Protein AF-A0A3D2XD43-F1 (afdb_monomer)

Radius of gyration: 30.06 Å; Cα contacts (8 Å, |Δi|>4): 302; chains: 1; bounding box: 40×29×112 Å

Secondary structure (DSSP, 8-state):
------HHHHHHHHHHHHHHHHHHHHHHHHHHHHHHTTS-------EEEEEETTTTEEEEEE--SSSSPPPHHHHHHHHHHHHHHTT-SS-EEEEEE-S-EEEEEEEEEETTEEEEEEEEESS-HHHHHHHHHHHHHHTT----TT-EEEEEEE----------

Mean predicted aligned error: 12.04 Å

Sequence (164 aa):
MIHSYSPVLIANHQIQKLKMNRHLFVCFKLTILLVVLVQHRDVQAQSAVYICKETGRWGVAWDDGNAPRMSMEQTKKEALKRCTDWGGKDCQLFFSTTNKGWYSFFQGGEKGKYVFAIGKSLVSEKESMKNAMDDYLQKGGIIQPGCETSSWHTPKDAITKKKN

Foldseek 3Di:
DDPDDDVVVVVVVVVVVVVVVVVVVVVVVVVVVVVVVPPDPFLFWKKWKWAALQARFIFIFTCQVPDPRDDNVRRHVRRQVRSVVRPRDDIDTDDMDRHFFKKKWKWDDDRNGIFIFIATDRPDNVNRVVRRVVRRVVSVHDDDPPIDMDMDGRHDGPPPPPPD

pLDDT: mean 79.98, std 19.91, range [40.41, 98.56]

Nearest PDB structures (foldseek):
  3era-assembly1_B  TM=5.230E-01  e=5.004E-01  Laticauda semifasciata
  1qkd-assembly1_A  TM=4.984E-01  e=4.454E-01  Laticauda semifasciata
  6pnw-assembly1_B  TM=4.968E-01  e=1.067E+00  Laticauda semifasciata
  6s4l-assembly1_B  TM=2.443E-01  e=6.493E+00  Homo sapiens

Solvent-accessible surface area (backbone atoms only — not comparable to full-atom values): 9107 Å² total; per-residue (Å²): 138,82,86,79,77,61,72,68,62,59,52,55,58,53,55,53,60,60,57,59,52,55,59,55,52,54,55,55,54,52,51,53,55,56,57,66,74,69,73,76,83,61,65,54,11,30,36,18,32,16,36,7,61,63,70,64,22,51,13,72,24,63,38,67,77,83,62,87,78,63,50,69,68,53,26,42,51,48,2,41,48,43,6,41,77,66,66,17,86,67,60,40,85,74,45,71,45,56,64,56,30,20,37,12,42,30,36,31,69,55,97,61,50,54,40,75,22,71,8,63,25,83,84,38,62,71,54,1,41,51,42,4,51,52,48,24,44,75,73,70,41,66,97,56,95,83,51,47,75,51,72,51,62,19,78,37,70,62,68,78,76,74,82,125

Structure (mmCIF, N/CA/C/O backbone):
data_AF-A0A3D2XD43-F1
#
_entry.id   AF-A0A3D2XD43-F1
#
loop_
_atom_site.group_PDB
_atom_site.id
_atom_site.type_symbol
_atom_site.label_atom_id
_atom_site.label_alt_id
_atom_site.label_comp_id
_atom_site.label_asym_id
_atom_site.label_entity_id
_atom_site.label_seq_id
_atom_site.pdbx_PDB_ins_code
_atom_site.Cartn_x
_atom_site.Cartn_y
_atom_site.Cartn_z
_atom_site.occupancy
_atom_site.B_iso_or_equiv
_atom_site.auth_seq_id
_atom_site.auth_comp_id
_atom_site.auth_asym_id
_atom_site.auth_atom_id
_atom_site.pdbx_PDB_model_num
ATOM 1 N N . MET A 1 1 ? 22.476 -13.362 -91.150 1.00 45.78 1 MET A N 1
ATOM 2 C CA . MET A 1 1 ? 21.075 -13.087 -90.762 1.00 45.78 1 MET A CA 1
ATOM 3 C C . MET A 1 1 ? 21.078 -12.465 -89.378 1.00 45.78 1 MET A C 1
ATOM 5 O O . MET A 1 1 ? 21.350 -13.159 -88.408 1.00 45.78 1 MET A O 1
ATOM 9 N N . ILE A 1 2 ? 20.883 -11.150 -89.299 1.00 46.12 2 ILE A N 1
ATOM 10 C CA . ILE A 1 2 ? 20.882 -10.401 -88.039 1.00 46.12 2 ILE A CA 1
ATOM 11 C C . ILE A 1 2 ? 19.423 -10.332 -87.583 1.00 46.12 2 ILE A C 1
ATOM 13 O O . ILE A 1 2 ? 18.598 -9.743 -88.273 1.00 46.12 2 ILE A O 1
ATOM 17 N N . HIS A 1 3 ? 19.092 -10.990 -86.470 1.00 46.19 3 HIS A N 1
ATOM 18 C CA . HIS A 1 3 ? 17.754 -10.917 -85.883 1.00 46.19 3 HIS A CA 1
ATOM 19 C C . HIS A 1 3 ? 17.591 -9.562 -85.189 1.00 46.19 3 HIS A C 1
ATOM 21 O O . HIS A 1 3 ? 18.110 -9.333 -84.097 1.00 46.19 3 HIS A O 1
ATOM 27 N N . SER A 1 4 ? 16.892 -8.651 -85.858 1.00 48.38 4 SER A N 1
ATOM 28 C CA . SER A 1 4 ? 16.520 -7.337 -85.344 1.00 48.38 4 SER A CA 1
ATOM 29 C C . SER A 1 4 ? 15.392 -7.495 -84.322 1.00 48.38 4 SER A C 1
ATOM 31 O O . SER A 1 4 ? 14.228 -7.649 -84.686 1.00 48.38 4 SER A O 1
ATOM 33 N N . TYR A 1 5 ? 15.720 -7.485 -83.030 1.00 54.69 5 TYR A N 1
ATOM 34 C CA . TYR A 1 5 ? 14.701 -7.435 -81.983 1.00 54.69 5 TYR A CA 1
ATOM 35 C C . TYR A 1 5 ? 14.052 -6.050 -81.952 1.00 54.69 5 TYR A C 1
ATOM 37 O O . TYR A 1 5 ? 14.732 -5.028 -81.872 1.00 54.69 5 TYR A O 1
ATOM 45 N N . SER A 1 6 ? 12.720 -6.027 -82.027 1.00 51.59 6 SER A N 1
ATOM 46 C CA . SER A 1 6 ? 11.934 -4.797 -82.055 1.00 51.59 6 SER A CA 1
ATOM 47 C C . SER A 1 6 ? 12.076 -4.035 -80.723 1.00 51.59 6 SER A C 1
ATOM 49 O O . SER A 1 6 ? 11.833 -4.621 -79.661 1.00 51.59 6 SER A O 1
ATOM 51 N N . PRO A 1 7 ? 12.430 -2.735 -80.738 1.00 58.34 7 PRO A N 1
ATOM 52 C CA . PRO A 1 7 ? 12.691 -1.936 -79.532 1.00 58.34 7 PRO A CA 1
ATOM 53 C C . PRO A 1 7 ? 11.484 -1.834 -78.582 1.00 58.34 7 PRO A C 1
ATOM 55 O O . PRO A 1 7 ? 11.641 -1.561 -77.392 1.00 58.34 7 PRO A O 1
ATOM 58 N N . VAL A 1 8 ? 10.280 -2.138 -79.075 1.00 58.97 8 VAL A N 1
ATOM 59 C CA . VAL A 1 8 ? 9.030 -2.162 -78.301 1.00 58.97 8 VAL A CA 1
ATOM 60 C C . VAL A 1 8 ? 9.007 -3.301 -77.265 1.00 58.97 8 VAL A C 1
ATOM 62 O O . VAL A 1 8 ? 8.488 -3.130 -76.161 1.00 58.97 8 VAL A O 1
ATOM 65 N N . LEU A 1 9 ? 9.621 -4.450 -77.569 1.00 55.88 9 LEU A N 1
ATOM 66 C CA . LEU A 1 9 ? 9.673 -5.604 -76.658 1.00 55.88 9 LEU A CA 1
ATOM 67 C C . LEU A 1 9 ? 10.637 -5.378 -75.482 1.00 55.88 9 LEU A C 1
ATOM 69 O O . LEU A 1 9 ? 10.364 -5.813 -74.363 1.00 55.88 9 LEU A O 1
ATOM 73 N N . ILE A 1 10 ? 11.722 -4.632 -75.705 1.00 56.78 10 ILE A N 1
ATOM 74 C CA . ILE A 1 10 ? 12.711 -4.302 -74.667 1.00 56.78 10 ILE A CA 1
ATOM 75 C C . ILE A 1 10 ? 12.128 -3.285 -73.671 1.00 56.78 10 ILE A C 1
ATOM 77 O O . ILE A 1 10 ? 12.319 -3.423 -72.460 1.00 56.78 10 ILE A O 1
ATOM 81 N N . ALA A 1 11 ? 11.348 -2.310 -74.154 1.00 56.75 11 ALA A N 1
ATOM 82 C CA . ALA A 1 11 ? 10.691 -1.315 -73.305 1.00 56.75 11 ALA A CA 1
ATOM 83 C C . ALA A 1 11 ? 9.636 -1.940 -72.371 1.00 56.75 11 ALA A C 1
ATOM 85 O O . ALA A 1 11 ? 9.619 -1.653 -71.171 1.00 56.75 11 ALA A O 1
ATOM 86 N N . ASN A 1 12 ? 8.809 -2.863 -72.877 1.00 56.97 12 ASN A N 1
ATOM 87 C CA . ASN A 1 12 ? 7.791 -3.537 -72.061 1.00 56.97 12 ASN A CA 1
ATOM 88 C C . ASN A 1 12 ? 8.396 -4.427 -70.960 1.00 56.97 12 ASN A C 1
ATOM 90 O O . ASN A 1 12 ? 7.868 -4.474 -69.846 1.00 56.97 12 ASN A O 1
ATOM 94 N N . HIS A 1 13 ? 9.539 -5.068 -71.221 1.00 55.03 13 HIS A N 1
ATOM 95 C CA . HIS A 1 13 ? 10.223 -5.900 -70.227 1.00 55.03 13 HIS A CA 1
ATOM 96 C C . HIS A 1 13 ? 10.860 -5.074 -69.086 1.00 55.03 13 HIS A C 1
ATOM 98 O O . HIS A 1 13 ? 10.934 -5.536 -67.943 1.00 55.03 13 HIS A O 1
ATOM 104 N N . GLN A 1 14 ? 11.300 -3.839 -69.351 1.00 55.56 14 GLN A N 1
ATOM 105 C CA . GLN A 1 14 ? 11.834 -2.938 -68.315 1.00 55.56 14 GLN A CA 1
ATOM 106 C C . GLN A 1 14 ? 10.721 -2.340 -67.436 1.00 55.56 14 GLN A C 1
ATOM 108 O O . GLN A 1 14 ? 10.876 -2.235 -66.217 1.00 55.56 14 GLN A O 1
ATOM 113 N N . ILE A 1 15 ? 9.559 -2.028 -68.019 1.00 56.84 15 ILE A N 1
ATOM 114 C CA . ILE A 1 15 ? 8.405 -1.484 -67.282 1.00 56.84 15 ILE A CA 1
ATOM 115 C C . ILE A 1 15 ? 7.811 -2.524 -66.311 1.00 56.84 15 ILE A C 1
ATOM 117 O O . ILE A 1 15 ? 7.426 -2.172 -65.191 1.00 56.84 15 ILE A O 1
ATOM 121 N N . GLN A 1 16 ? 7.790 -3.812 -66.676 1.00 54.09 16 GLN A N 1
ATOM 122 C CA . GLN A 1 16 ? 7.330 -4.872 -65.766 1.00 54.09 16 GLN A CA 1
ATOM 123 C C . GLN A 1 16 ? 8.255 -5.071 -64.552 1.00 54.09 16 GLN A C 1
ATOM 125 O O . GLN A 1 16 ? 7.756 -5.219 -63.433 1.00 54.09 16 GLN A O 1
ATOM 130 N N . LYS A 1 17 ? 9.584 -4.970 -64.721 1.00 52.94 17 LYS A N 1
ATOM 131 C CA . LYS A 1 17 ? 10.543 -5.028 -63.597 1.00 52.94 17 LYS A CA 1
ATOM 132 C C . LYS A 1 17 ? 10.348 -3.888 -62.588 1.00 52.94 17 LYS A C 1
ATOM 134 O O . LYS A 1 17 ? 10.460 -4.110 -61.384 1.00 52.94 17 LYS A O 1
ATOM 139 N N . LEU A 1 18 ? 9.997 -2.685 -63.049 1.00 51.44 18 LEU A N 1
ATOM 140 C CA . LEU A 1 18 ? 9.755 -1.525 -62.178 1.00 51.44 18 LEU A CA 1
ATOM 141 C C . LEU A 1 18 ? 8.448 -1.631 -61.371 1.00 51.44 18 LEU A C 1
ATOM 143 O O . LEU A 1 18 ? 8.399 -1.183 -60.223 1.00 51.44 18 LEU A O 1
ATOM 147 N N . LYS A 1 19 ? 7.396 -2.255 -61.923 1.00 50.84 19 LYS A N 1
ATOM 148 C CA . LYS A 1 19 ? 6.116 -2.461 -61.215 1.00 50.84 19 LYS A CA 1
ATOM 149 C C . LYS A 1 19 ? 6.218 -3.499 -60.092 1.00 50.84 19 LYS A C 1
ATOM 151 O O . LYS A 1 19 ? 5.629 -3.297 -59.031 1.00 50.84 19 LYS A O 1
ATOM 156 N N . MET A 1 20 ? 7.007 -4.558 -60.286 1.00 50.94 20 MET A N 1
ATOM 157 C CA . MET A 1 20 ? 7.197 -5.618 -59.284 1.00 50.94 20 MET A CA 1
ATOM 158 C C . MET A 1 20 ? 7.911 -5.124 -58.010 1.00 50.94 20 MET A C 1
ATOM 160 O O . MET A 1 20 ? 7.634 -5.613 -56.917 1.00 50.94 20 MET A O 1
ATOM 164 N N . ASN A 1 21 ? 8.748 -4.086 -58.118 1.00 52.50 21 ASN A N 1
ATOM 165 C CA . ASN A 1 21 ? 9.451 -3.501 -56.971 1.00 52.50 21 ASN A CA 1
ATOM 166 C C . ASN A 1 21 ? 8.554 -2.671 -56.039 1.00 52.50 21 ASN A C 1
ATOM 168 O O . ASN A 1 21 ? 8.837 -2.580 -54.847 1.00 52.50 21 ASN A O 1
ATOM 172 N N . ARG A 1 22 ? 7.455 -2.081 -56.531 1.00 55.69 22 ARG A N 1
ATOM 173 C CA . ARG A 1 22 ? 6.578 -1.246 -55.688 1.00 55.69 22 ARG A CA 1
ATOM 174 C C . ARG A 1 22 ? 5.759 -2.067 -54.692 1.00 55.69 22 ARG A C 1
ATOM 176 O O . ARG A 1 22 ? 5.651 -1.664 -53.539 1.00 55.69 22 ARG A O 1
ATOM 183 N N . HIS A 1 23 ? 5.234 -3.223 -55.098 1.00 55.62 23 HIS A N 1
ATOM 184 C CA . HIS A 1 23 ? 4.474 -4.091 -54.190 1.00 55.62 23 HIS A CA 1
ATOM 185 C C . HIS A 1 23 ? 5.368 -4.738 -53.126 1.00 55.62 23 HIS A C 1
ATOM 187 O O . HIS A 1 23 ? 4.982 -4.779 -51.959 1.00 55.62 23 HIS A O 1
ATOM 193 N N . LEU A 1 24 ? 6.595 -5.132 -53.493 1.00 55.34 24 LEU A N 1
ATOM 194 C CA . LEU A 1 24 ? 7.572 -5.669 -52.544 1.00 55.34 24 LEU A CA 1
ATOM 195 C C . LEU A 1 24 ? 7.956 -4.628 -51.476 1.00 55.34 24 LEU A C 1
ATOM 197 O O . LEU A 1 24 ? 7.990 -4.944 -50.291 1.00 55.34 24 LEU A O 1
ATOM 201 N N . PHE A 1 25 ? 8.153 -3.364 -51.876 1.00 55.38 25 PHE A N 1
ATOM 202 C CA . PHE A 1 25 ? 8.450 -2.263 -50.952 1.00 55.38 25 PHE A CA 1
ATOM 203 C C . PHE A 1 25 ? 7.289 -1.925 -50.004 1.00 55.38 25 PHE A C 1
ATOM 205 O O . PHE A 1 25 ? 7.530 -1.589 -48.845 1.00 55.38 25 PHE A O 1
ATOM 212 N N . VAL A 1 26 ? 6.035 -2.002 -50.464 1.00 59.41 26 VAL A N 1
ATOM 213 C CA . VAL A 1 26 ? 4.858 -1.730 -49.617 1.00 59.41 26 VAL A CA 1
ATOM 214 C C . VAL A 1 26 ? 4.662 -2.839 -48.579 1.00 59.41 26 VAL A C 1
ATOM 216 O O . VAL A 1 26 ? 4.456 -2.532 -47.406 1.00 59.41 26 VAL A O 1
ATOM 219 N N . CYS A 1 27 ? 4.814 -4.110 -48.967 1.00 58.31 27 CYS A N 1
ATOM 220 C CA . CYS A 1 27 ? 4.747 -5.232 -48.027 1.00 58.31 27 CYS A CA 1
ATOM 221 C C . CYS A 1 27 ? 5.869 -5.179 -46.978 1.00 58.31 27 CYS A C 1
ATOM 223 O O . CYS A 1 27 ? 5.597 -5.408 -45.803 1.00 58.31 27 CYS A O 1
ATOM 225 N N . PHE A 1 28 ? 7.094 -4.803 -47.372 1.00 55.81 28 PHE A N 1
ATOM 226 C CA . PHE A 1 28 ? 8.235 -4.683 -46.453 1.00 55.81 28 PHE A CA 1
ATOM 227 C C . PHE A 1 28 ? 8.069 -3.537 -45.438 1.00 55.81 28 PHE A C 1
ATOM 229 O O . PHE A 1 28 ? 8.470 -3.656 -44.283 1.00 55.81 28 PHE A O 1
ATOM 236 N N . LYS A 1 29 ? 7.434 -2.423 -45.834 1.00 56.66 29 LYS A N 1
ATOM 237 C CA . LYS A 1 29 ? 7.109 -1.326 -44.905 1.00 56.66 29 LYS A CA 1
ATOM 238 C C . LYS A 1 29 ? 6.011 -1.707 -43.909 1.00 56.66 29 LYS A C 1
ATOM 240 O O . LYS A 1 29 ? 6.088 -1.298 -42.753 1.00 56.66 29 LYS A O 1
ATOM 245 N N . LEU A 1 30 ? 5.020 -2.498 -44.330 1.00 55.72 30 LEU A N 1
ATOM 246 C CA . LEU A 1 30 ? 3.946 -2.953 -43.443 1.00 55.72 30 LEU A CA 1
ATOM 247 C C . LEU A 1 30 ? 4.443 -3.957 -42.393 1.00 55.72 30 LEU A C 1
ATOM 249 O O . LEU A 1 30 ? 4.031 -3.878 -41.238 1.00 55.72 30 LEU A O 1
ATOM 253 N N . THR A 1 31 ? 5.355 -4.863 -42.758 1.00 55.81 31 THR A N 1
ATOM 254 C CA . THR A 1 31 ? 5.949 -5.810 -41.800 1.00 55.81 31 THR A CA 1
ATOM 255 C C . THR A 1 31 ? 6.867 -5.122 -40.794 1.00 55.81 31 THR A C 1
ATOM 257 O O . THR A 1 31 ? 6.803 -5.454 -39.615 1.00 55.81 31 THR A O 1
ATOM 260 N N . ILE A 1 32 ? 7.650 -4.112 -41.195 1.00 57.78 32 ILE A N 1
ATOM 261 C CA . ILE A 1 32 ? 8.462 -3.326 -40.246 1.00 57.78 32 ILE A CA 1
ATOM 262 C C . ILE A 1 32 ? 7.569 -2.571 -39.243 1.00 57.78 32 ILE A C 1
ATOM 264 O O . ILE A 1 32 ? 7.873 -2.557 -38.053 1.00 57.78 32 ILE A O 1
ATOM 268 N N . LEU A 1 33 ? 6.433 -2.011 -39.680 1.00 52.88 33 LEU A N 1
ATOM 269 C CA . LEU A 1 33 ? 5.489 -1.327 -38.784 1.00 52.88 33 LEU A CA 1
ATOM 270 C C . LEU A 1 33 ? 4.836 -2.291 -37.770 1.00 52.88 33 LEU A C 1
ATOM 272 O O . LEU A 1 33 ? 4.656 -1.938 -36.606 1.00 52.88 33 LEU A O 1
ATOM 276 N N .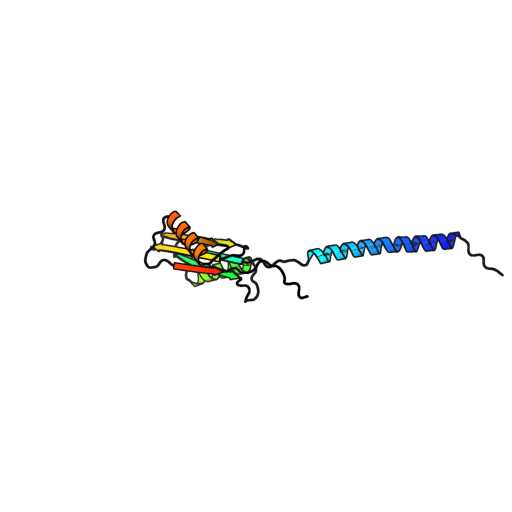 LEU A 1 34 ? 4.535 -3.524 -38.191 1.00 52.28 34 LEU A N 1
ATOM 277 C CA . LEU A 1 34 ? 3.985 -4.574 -37.325 1.00 52.28 34 LEU A CA 1
ATOM 278 C C . LEU A 1 34 ? 5.008 -5.115 -36.314 1.00 52.28 34 LEU A C 1
ATOM 280 O O . LEU A 1 34 ? 4.629 -5.409 -35.186 1.00 52.28 34 LEU A O 1
ATOM 284 N N . VAL A 1 35 ? 6.296 -5.192 -36.666 1.00 54.91 35 VAL A N 1
ATOM 285 C CA . VAL A 1 35 ? 7.358 -5.618 -35.732 1.00 54.91 35 VAL A CA 1
ATOM 286 C C . VAL A 1 35 ? 7.664 -4.533 -34.687 1.00 54.91 35 VAL A C 1
ATOM 288 O O . VAL A 1 35 ? 7.919 -4.858 -33.529 1.00 54.91 35 VAL A O 1
ATOM 291 N N . VAL A 1 36 ? 7.555 -3.246 -35.041 1.00 53.03 36 VAL A N 1
ATOM 292 C CA . VAL A 1 36 ? 7.766 -2.125 -34.099 1.00 53.03 36 VAL A CA 1
ATOM 293 C C . VAL A 1 36 ? 6.645 -2.014 -33.051 1.00 53.03 36 VAL A C 1
ATOM 295 O O . VAL A 1 36 ? 6.906 -1.608 -31.921 1.00 53.03 36 VAL A O 1
ATOM 298 N N . LEU A 1 37 ? 5.418 -2.448 -33.358 1.00 52.47 37 LEU A N 1
ATOM 299 C CA . LEU A 1 37 ? 4.302 -2.452 -32.397 1.00 52.47 37 LEU A CA 1
ATOM 300 C C . LEU A 1 37 ? 4.383 -3.570 -31.339 1.00 52.47 37 LEU A C 1
ATOM 302 O O . LEU A 1 37 ? 3.630 -3.545 -30.366 1.00 52.47 37 LEU A O 1
ATOM 306 N N . VAL A 1 38 ? 5.285 -4.546 -31.494 1.00 54.59 38 VAL A N 1
ATOM 307 C CA . VAL A 1 38 ? 5.337 -5.742 -30.631 1.00 54.59 38 VAL A CA 1
ATOM 308 C C . VAL A 1 38 ? 6.272 -5.591 -29.416 1.00 54.59 38 VAL A C 1
ATOM 310 O O . VAL A 1 38 ? 6.195 -6.413 -28.506 1.00 54.59 38 VAL A O 1
ATOM 313 N N . GLN A 1 39 ? 7.131 -4.565 -29.315 1.00 49.19 39 GLN A N 1
ATOM 314 C CA . GLN A 1 39 ? 8.342 -4.699 -28.477 1.00 49.19 39 GLN A CA 1
ATOM 315 C C . GLN A 1 39 ? 8.621 -3.720 -27.326 1.00 49.19 39 GLN A C 1
ATOM 317 O O . GLN A 1 39 ? 9.723 -3.770 -26.793 1.00 49.19 39 GLN A O 1
ATOM 322 N N . HIS A 1 40 ? 7.651 -2.968 -26.799 1.00 48.19 40 HIS A N 1
ATOM 323 C CA . HIS A 1 40 ? 7.833 -2.329 -25.481 1.00 48.19 40 HIS A CA 1
ATOM 324 C C . HIS A 1 40 ? 6.600 -2.481 -24.587 1.00 48.19 40 HIS A C 1
ATOM 326 O O . HIS A 1 40 ? 5.924 -1.518 -24.237 1.00 48.19 40 HIS A O 1
ATOM 332 N N . ARG A 1 41 ? 6.307 -3.721 -24.163 1.00 51.12 41 ARG A N 1
ATOM 333 C CA . ARG A 1 41 ? 5.588 -3.913 -22.894 1.00 51.12 41 ARG A CA 1
ATOM 334 C C . ARG A 1 41 ? 6.568 -3.617 -21.766 1.00 51.12 41 ARG A C 1
ATOM 336 O O . ARG A 1 41 ? 7.145 -4.529 -21.175 1.00 51.12 41 ARG A O 1
ATOM 343 N N . ASP A 1 42 ? 6.790 -2.331 -21.529 1.00 55.84 42 ASP A N 1
ATOM 344 C CA . ASP A 1 42 ? 7.542 -1.851 -20.383 1.00 55.84 42 ASP A CA 1
ATOM 345 C C . ASP A 1 42 ? 6.874 -2.392 -19.124 1.00 55.84 42 ASP A C 1
ATOM 347 O O . ASP A 1 42 ? 5.736 -2.056 -18.794 1.00 55.84 42 ASP A O 1
ATOM 351 N N . VAL A 1 43 ? 7.563 -3.308 -18.444 1.00 57.53 43 VAL A N 1
ATOM 352 C CA . VAL A 1 43 ? 7.090 -3.849 -17.173 1.00 57.53 43 VAL A CA 1
ATOM 353 C C . VAL A 1 43 ? 7.273 -2.757 -16.128 1.00 57.53 43 VAL A C 1
ATOM 355 O O . VAL A 1 43 ? 8.345 -2.621 -15.529 1.00 57.53 43 VAL A O 1
ATOM 358 N N . GLN A 1 44 ? 6.221 -1.958 -15.973 1.00 69.06 44 GLN A N 1
ATOM 359 C CA . GLN A 1 44 ? 6.114 -0.902 -14.977 1.00 69.06 44 GLN A CA 1
ATOM 360 C C . GLN A 1 44 ? 6.233 -1.504 -13.567 1.00 69.06 44 GLN A C 1
ATOM 362 O O . GLN A 1 44 ? 5.835 -2.652 -13.347 1.00 69.06 44 GLN A O 1
ATOM 367 N N . ALA A 1 45 ? 6.807 -0.749 -12.625 1.00 79.69 45 ALA A N 1
ATOM 368 C CA . ALA A 1 45 ? 6.678 -1.007 -11.190 1.00 79.69 45 ALA A CA 1
ATOM 369 C C . ALA A 1 45 ? 5.210 -1.280 -10.848 1.00 79.69 45 ALA A C 1
ATOM 371 O O . ALA A 1 45 ? 4.338 -0.716 -11.488 1.00 79.69 45 ALA A O 1
ATOM 372 N N . GLN A 1 46 ? 4.901 -2.148 -9.887 1.00 89.19 46 GLN A N 1
ATOM 373 C CA . GLN A 1 46 ? 3.507 -2.422 -9.531 1.00 89.19 46 GLN A CA 1
ATOM 374 C C . GLN A 1 46 ? 3.365 -2.649 -8.044 1.00 89.19 46 GLN A C 1
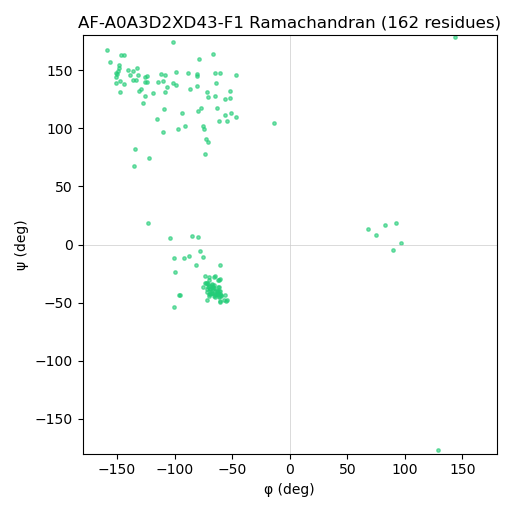ATOM 376 O O . GLN A 1 46 ? 4.165 -3.355 -7.432 1.00 89.19 46 GLN A O 1
ATOM 381 N N . SER A 1 47 ? 2.309 -2.085 -7.477 1.00 93.94 47 SER A N 1
ATOM 382 C CA . SER A 1 47 ? 1.898 -2.377 -6.115 1.00 93.94 47 SER A CA 1
ATOM 383 C C . SER A 1 47 ? 0.395 -2.209 -5.960 1.00 93.94 47 SER A C 1
ATOM 385 O O . SER A 1 47 ? -0.222 -1.373 -6.624 1.00 93.94 47 SER A O 1
ATOM 387 N N . ALA A 1 48 ? -0.193 -3.023 -5.091 1.00 97.25 48 ALA A N 1
ATOM 388 C CA . ALA A 1 48 ? -1.567 -2.894 -4.650 1.00 97.25 48 ALA A CA 1
ATOM 389 C C . ALA A 1 48 ? -1.676 -3.165 -3.149 1.00 97.25 48 ALA A C 1
ATOM 391 O O . ALA A 1 48 ? -0.977 -4.024 -2.614 1.00 97.25 48 ALA A O 1
ATOM 392 N N . VAL A 1 49 ? -2.599 -2.459 -2.502 1.00 98.25 49 VAL A N 1
ATOM 393 C CA . VAL A 1 49 ? -3.017 -2.674 -1.119 1.00 98.25 49 VAL A CA 1
ATOM 394 C C . VAL A 1 49 ? -4.526 -2.843 -1.099 1.00 98.25 49 VAL A C 1
ATOM 396 O O . VAL A 1 49 ? -5.257 -2.002 -1.627 1.00 98.25 49 VAL A O 1
ATOM 399 N N . TYR A 1 50 ? -4.982 -3.919 -0.472 1.00 98.56 50 TYR A N 1
ATOM 400 C CA . TYR A 1 50 ? -6.377 -4.133 -0.110 1.00 98.56 50 TYR A CA 1
ATOM 401 C C . TYR A 1 50 ? -6.538 -4.002 1.401 1.00 98.56 50 TYR A C 1
ATOM 403 O O . TYR A 1 50 ? -5.638 -4.377 2.150 1.00 98.56 50 TYR A O 1
ATOM 411 N N . ILE A 1 51 ? -7.681 -3.484 1.842 1.00 97.88 51 ILE A N 1
ATOM 412 C CA . ILE A 1 51 ? -8.023 -3.319 3.260 1.00 97.88 51 ILE A CA 1
ATOM 413 C C . ILE A 1 51 ? -9.434 -3.833 3.530 1.00 97.88 51 ILE A C 1
ATOM 415 O O . ILE A 1 51 ? -10.307 -3.736 2.673 1.00 97.88 51 ILE A O 1
ATOM 419 N N . CYS A 1 52 ? -9.686 -4.291 4.747 1.00 96.50 52 CYS A N 1
ATOM 420 C CA . CYS A 1 52 ? -11.009 -4.571 5.277 1.00 96.50 52 CYS A CA 1
ATOM 421 C C . CYS A 1 52 ? -11.279 -3.608 6.437 1.00 96.50 52 CYS A C 1
ATOM 423 O O . CYS A 1 52 ? -10.698 -3.736 7.514 1.00 96.50 52 CYS A O 1
ATOM 425 N N . LYS A 1 53 ? -12.162 -2.627 6.220 1.00 94.06 53 LYS A N 1
ATOM 426 C CA . LYS A 1 53 ? -12.465 -1.584 7.218 1.00 94.06 53 LYS A CA 1
ATOM 427 C C . LYS A 1 53 ? -13.118 -2.128 8.489 1.00 94.06 53 LYS A C 1
ATOM 429 O O . LYS A 1 53 ? -12.966 -1.523 9.541 1.00 94.06 53 LYS A O 1
ATOM 434 N N . GLU A 1 54 ? -13.835 -3.246 8.394 1.00 93.19 54 GLU A N 1
ATOM 435 C CA . GLU A 1 54 ? -14.509 -3.877 9.534 1.00 93.19 54 GLU A CA 1
ATOM 436 C C . GLU A 1 54 ? -13.502 -4.525 10.492 1.00 93.19 54 GLU A C 1
ATOM 438 O O . GLU A 1 54 ? -13.564 -4.319 11.704 1.00 93.19 54 GLU A O 1
ATOM 443 N N . THR A 1 55 ? -12.55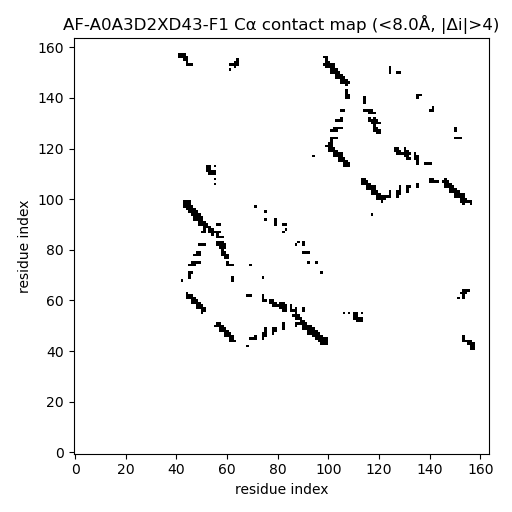4 -5.294 9.948 1.00 93.88 55 THR A N 1
ATOM 444 C CA . THR A 1 55 ? -11.630 -6.118 10.741 1.00 93.88 55 THR A CA 1
ATOM 445 C C . THR A 1 55 ? -10.245 -5.502 10.910 1.00 93.88 55 THR A C 1
ATOM 447 O O . THR A 1 55 ? -9.445 -6.020 11.686 1.00 93.88 55 THR A O 1
ATOM 45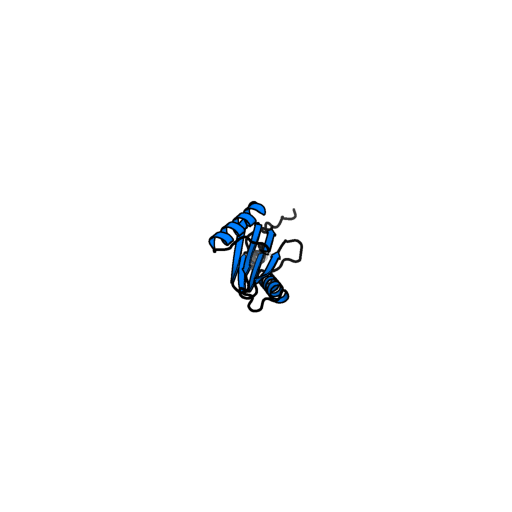0 N N . GLY A 1 56 ? -9.930 -4.438 10.165 1.00 93.88 56 GLY A N 1
ATOM 451 C CA . GLY A 1 56 ? -8.589 -3.857 10.119 1.00 93.88 56 GLY A CA 1
ATOM 452 C C . GLY A 1 56 ? -7.567 -4.773 9.451 1.00 93.88 56 GLY A C 1
ATOM 453 O O . GLY A 1 56 ? -6.370 -4.573 9.592 1.00 93.88 56 GLY A O 1
ATOM 454 N N . ARG A 1 57 ? -7.995 -5.828 8.755 1.00 96.12 57 ARG A N 1
ATOM 455 C CA . ARG A 1 57 ? -7.063 -6.682 8.013 1.00 96.12 57 ARG A CA 1
ATOM 456 C C . ARG A 1 57 ? -6.728 -6.036 6.685 1.00 96.12 57 ARG A C 1
ATOM 458 O O . ARG A 1 57 ? -7.573 -5.393 6.070 1.00 96.12 57 ARG A O 1
ATOM 465 N N . TRP A 1 58 ? -5.497 -6.208 6.242 1.00 97.25 58 TRP A N 1
ATOM 466 C CA . TRP A 1 58 ? -5.009 -5.634 5.000 1.00 97.25 58 TRP A CA 1
ATOM 467 C C . TRP A 1 58 ? -4.041 -6.604 4.334 1.00 97.25 58 TRP A C 1
ATOM 469 O O . TRP A 1 58 ? -3.568 -7.556 4.948 1.00 97.25 58 TRP A O 1
ATOM 479 N N . GLY A 1 59 ? -3.781 -6.383 3.054 1.00 97.62 59 GLY A N 1
ATOM 480 C CA . GLY A 1 59 ? -2.843 -7.177 2.280 1.00 97.62 59 GLY A CA 1
ATOM 481 C C . GLY A 1 59 ? -2.166 -6.307 1.241 1.00 97.62 59 GLY A C 1
ATOM 482 O O . GLY A 1 59 ? -2.832 -5.576 0.508 1.00 97.62 59 GLY A O 1
ATOM 483 N N . VAL A 1 60 ? -0.841 -6.391 1.176 1.00 97.06 60 VAL A N 1
ATOM 484 C CA . VAL A 1 60 ? -0.030 -5.710 0.165 1.00 97.06 60 VAL A CA 1
ATOM 485 C C . VAL A 1 60 ? 0.647 -6.728 -0.734 1.00 97.06 60 VAL A C 1
ATOM 487 O O . VAL A 1 60 ? 1.155 -7.750 -0.270 1.00 97.06 60 VAL A O 1
ATOM 490 N N . ALA A 1 61 ? 0.693 -6.423 -2.022 1.00 94.88 61 ALA A N 1
ATOM 491 C CA . ALA A 1 61 ? 1.562 -7.090 -2.972 1.00 94.88 61 ALA A CA 1
ATOM 492 C C . ALA A 1 61 ? 2.285 -6.040 -3.808 1.00 94.88 61 ALA A C 1
ATOM 494 O O . ALA A 1 61 ? 1.739 -4.975 -4.116 1.00 94.88 61 ALA A O 1
ATOM 495 N N . TRP A 1 62 ? 3.523 -6.342 -4.169 1.00 92.12 62 TRP A N 1
ATOM 496 C CA . TRP A 1 62 ? 4.324 -5.506 -5.042 1.00 92.12 62 TRP A CA 1
ATOM 497 C C . TRP A 1 62 ? 5.264 -6.368 -5.871 1.00 92.12 62 TRP A C 1
ATOM 499 O O . TRP A 1 62 ? 5.617 -7.483 -5.490 1.00 92.12 62 TRP A O 1
ATOM 509 N N . ASP A 1 63 ? 5.647 -5.835 -7.020 1.00 84.62 63 ASP A N 1
ATOM 510 C CA . ASP A 1 63 ? 6.686 -6.402 -7.862 1.00 84.62 63 ASP A CA 1
ATOM 511 C C . ASP A 1 63 ? 8.032 -5.782 -7.465 1.00 84.62 63 ASP A C 1
ATOM 513 O O . ASP A 1 63 ? 8.341 -4.636 -7.807 1.00 84.62 63 ASP A O 1
ATOM 517 N N . ASP A 1 64 ? 8.821 -6.539 -6.704 1.00 75.62 64 ASP A N 1
ATOM 518 C CA . ASP A 1 64 ? 10.173 -6.163 -6.279 1.00 75.62 64 ASP A CA 1
ATOM 519 C C . ASP A 1 64 ? 11.223 -6.356 -7.389 1.00 75.62 64 ASP A C 1
ATOM 521 O O . ASP A 1 64 ? 12.380 -5.961 -7.250 1.00 75.62 64 ASP A O 1
ATOM 525 N N . GLY A 1 65 ? 10.821 -6.934 -8.524 1.00 69.06 65 GLY A N 1
ATOM 526 C CA . GLY A 1 65 ? 11.683 -7.213 -9.655 1.00 69.06 65 GLY A CA 1
ATOM 527 C C . GLY A 1 65 ? 12.642 -8.396 -9.476 1.00 69.06 65 GLY A C 1
ATOM 528 O O . GLY A 1 65 ? 13.480 -8.551 -10.373 1.00 69.06 65 GLY A O 1
ATOM 529 N N . ASN A 1 66 ? 12.530 -9.187 -8.399 1.00 66.00 66 ASN A N 1
ATOM 530 C CA . ASN A 1 66 ? 13.364 -10.365 -8.104 1.00 66.00 66 ASN A CA 1
ATOM 531 C C . ASN A 1 66 ? 12.688 -11.703 -8.463 1.00 66.00 66 ASN A C 1
ATOM 533 O O . ASN A 1 66 ? 13.374 -12.695 -8.702 1.00 66.00 66 ASN A O 1
ATOM 537 N N . ALA A 1 67 ? 11.356 -11.735 -8.523 1.00 66.44 67 ALA A N 1
ATOM 538 C CA . ALA A 1 67 ? 10.539 -12.891 -8.909 1.00 66.44 67 ALA A CA 1
ATOM 539 C C . ALA A 1 67 ? 10.044 -12.762 -10.374 1.00 66.44 67 ALA A C 1
ATOM 541 O O . ALA A 1 67 ? 10.272 -11.715 -10.999 1.00 66.44 67 ALA A O 1
ATOM 542 N N . PRO A 1 68 ? 9.371 -13.773 -10.978 1.00 71.75 68 PRO A N 1
ATOM 543 C CA . PRO A 1 68 ? 8.665 -13.548 -12.237 1.00 71.75 68 PRO A CA 1
ATOM 544 C C . PRO A 1 68 ? 7.732 -12.344 -12.091 1.00 71.75 68 PRO A C 1
ATOM 546 O O . PRO A 1 68 ? 6.924 -12.268 -11.166 1.00 71.75 68 PRO A O 1
ATOM 549 N N . ARG A 1 69 ? 7.897 -11.385 -13.004 1.00 75.50 69 ARG A N 1
ATOM 550 C CA . ARG A 1 69 ? 7.188 -10.107 -12.986 1.00 75.50 69 ARG A CA 1
ATOM 551 C C . ARG A 1 69 ? 5.681 -10.353 -12.969 1.00 75.50 69 ARG A C 1
ATOM 553 O O . ARG A 1 69 ? 5.160 -11.040 -13.848 1.00 75.50 69 ARG A O 1
ATOM 560 N N . MET A 1 70 ? 4.992 -9.778 -11.991 1.00 83.75 70 MET A N 1
ATOM 561 C CA . MET A 1 70 ? 3.534 -9.811 -11.941 1.00 83.75 70 MET A CA 1
ATOM 562 C C . MET A 1 70 ? 2.965 -8.737 -12.872 1.00 83.75 70 MET A C 1
ATOM 564 O O . MET A 1 70 ? 3.567 -7.686 -13.075 1.00 83.75 70 MET A O 1
ATOM 568 N N . SER A 1 71 ? 1.815 -9.011 -13.480 1.00 87.31 71 SER A N 1
ATOM 569 C CA . SER A 1 71 ? 0.952 -7.989 -14.083 1.00 87.31 71 SER A CA 1
ATOM 570 C C . SER A 1 71 ? 0.145 -7.271 -13.00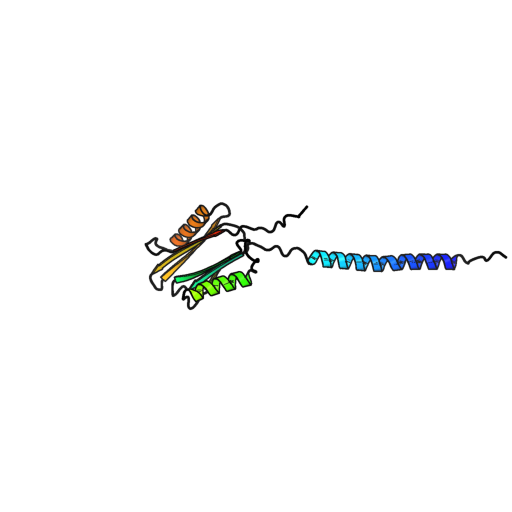2 1.00 87.31 71 SER A C 1
ATOM 572 O O . SER A 1 71 ? -0.052 -7.808 -11.910 1.00 87.31 71 SER A O 1
ATOM 574 N N . MET A 1 72 ? -0.367 -6.068 -13.293 1.00 89.69 72 MET A N 1
ATOM 575 C CA . MET A 1 72 ? -1.087 -5.291 -12.274 1.00 89.69 72 MET A CA 1
ATOM 576 C C . MET A 1 72 ? -2.335 -6.039 -11.785 1.00 89.69 72 MET A C 1
ATOM 578 O O . MET A 1 72 ? -2.712 -5.940 -10.620 1.00 89.69 72 MET A O 1
ATOM 582 N N . GLU A 1 73 ? -2.956 -6.845 -12.646 1.00 92.69 73 GLU A N 1
ATOM 583 C CA . GLU A 1 73 ? -4.056 -7.728 -12.259 1.00 92.69 73 GLU A CA 1
ATOM 584 C C . GLU A 1 73 ? -3.609 -8.819 -11.279 1.00 92.69 73 GLU A C 1
ATOM 586 O O . GLU A 1 73 ? -4.263 -9.025 -10.258 1.00 92.69 73 GLU A O 1
ATOM 591 N N . GLN A 1 74 ? -2.468 -9.472 -11.528 1.00 92.25 74 GLN A N 1
ATOM 592 C CA . GLN A 1 74 ? -1.895 -10.457 -10.601 1.00 92.25 74 GLN A CA 1
ATOM 593 C C . GLN A 1 74 ? -1.498 -9.815 -9.270 1.00 92.25 74 GLN A C 1
ATOM 595 O O . GLN A 1 74 ? -1.827 -10.356 -8.219 1.00 92.25 74 GLN A O 1
ATOM 600 N N . THR A 1 75 ? -0.877 -8.635 -9.305 1.00 93.44 75 THR A N 1
ATOM 601 C CA . THR A 1 75 ? -0.516 -7.877 -8.102 1.00 93.44 75 THR A CA 1
ATOM 602 C C . THR A 1 75 ? -1.763 -7.530 -7.277 1.00 93.44 75 THR A C 1
ATOM 604 O O . THR A 1 75 ? -1.779 -7.729 -6.065 1.00 93.44 75 THR A O 1
ATOM 607 N N . LYS A 1 76 ? -2.859 -7.085 -7.911 1.00 96.69 76 LYS A N 1
ATOM 608 C CA . LYS A 1 76 ? -4.140 -6.854 -7.216 1.00 96.69 76 LYS A CA 1
ATOM 609 C C . LYS A 1 76 ? -4.729 -8.143 -6.641 1.00 96.69 76 LYS A C 1
ATOM 611 O O . LYS A 1 76 ? -5.203 -8.125 -5.510 1.00 96.69 76 LYS A O 1
ATOM 616 N N . LYS A 1 77 ? -4.693 -9.244 -7.397 1.00 96.88 77 LYS A N 1
ATOM 617 C CA . LYS A 1 77 ? -5.201 -10.552 -6.958 1.00 96.88 77 LYS A CA 1
ATOM 618 C C . LYS A 1 77 ? -4.443 -11.074 -5.736 1.00 96.88 77 LYS A C 1
ATOM 620 O O . LYS A 1 77 ? -5.071 -11.561 -4.805 1.00 96.88 77 LYS A O 1
ATOM 625 N N . GLU A 1 78 ? -3.121 -10.937 -5.721 1.00 96.06 78 GLU A N 1
ATOM 626 C CA . GLU A 1 78 ? -2.273 -11.353 -4.602 1.00 96.06 78 GLU A CA 1
ATOM 627 C C . GLU A 1 78 ? -2.489 -10.472 -3.363 1.00 96.06 78 GLU A C 1
ATOM 629 O O . GLU A 1 78 ? -2.632 -10.988 -2.257 1.00 96.06 78 GLU A O 1
ATOM 634 N N . ALA A 1 79 ? -2.595 -9.149 -3.533 1.00 97.50 79 ALA A N 1
ATOM 635 C CA . ALA A 1 79 ? -2.902 -8.235 -2.430 1.00 97.50 79 ALA A CA 1
ATOM 636 C C . ALA A 1 79 ? -4.275 -8.538 -1.800 1.00 97.50 79 ALA A C 1
ATOM 638 O O . ALA A 1 79 ? -4.392 -8.608 -0.575 1.00 97.50 79 ALA A O 1
ATOM 639 N N . LEU A 1 80 ? -5.295 -8.777 -2.634 1.00 98.50 80 LEU A N 1
ATOM 640 C CA . LEU A 1 80 ? -6.621 -9.206 -2.188 1.00 98.50 80 LEU A CA 1
ATOM 641 C C . LEU A 1 80 ? -6.547 -10.539 -1.437 1.00 98.50 80 LEU A C 1
ATOM 643 O O . LEU A 1 80 ? -7.046 -10.631 -0.319 1.00 98.50 80 LEU A O 1
ATOM 647 N N . LYS A 1 81 ? -5.873 -11.542 -2.014 1.00 98.12 81 LYS A N 1
ATOM 648 C CA . LYS A 1 81 ? -5.694 -12.857 -1.391 1.00 98.12 81 LYS A CA 1
ATOM 649 C C . LYS A 1 81 ? -5.073 -12.735 0.001 1.00 98.12 81 LYS A C 1
ATOM 651 O O . LYS A 1 81 ? -5.610 -13.301 0.941 1.00 98.12 81 LYS A O 1
ATOM 656 N N . ARG A 1 82 ? -4.001 -11.952 0.158 1.00 97.94 82 ARG A N 1
ATOM 657 C CA . ARG A 1 82 ? -3.355 -11.719 1.464 1.00 97.94 82 ARG A CA 1
ATOM 658 C C . ARG A 1 82 ? -4.304 -11.079 2.478 1.00 97.94 82 ARG A C 1
ATOM 660 O O . ARG A 1 82 ? -4.349 -11.523 3.619 1.00 97.94 82 ARG A O 1
ATOM 667 N N . CYS A 1 83 ? -5.094 -10.089 2.057 1.00 98.31 83 CYS A N 1
ATOM 668 C CA . CYS A 1 83 ? -6.101 -9.469 2.923 1.00 98.31 83 CYS A CA 1
ATOM 669 C C . CYS A 1 83 ? -7.137 -10.497 3.413 1.00 98.31 83 CYS A C 1
ATOM 671 O O . CYS A 1 83 ? -7.463 -10.534 4.602 1.00 98.31 83 CYS A O 1
ATOM 673 N N . THR A 1 84 ? -7.624 -11.363 2.520 1.00 98.19 84 THR A N 1
ATOM 674 C CA . THR A 1 84 ? -8.599 -12.411 2.854 1.00 98.19 84 THR A CA 1
ATOM 675 C C . THR A 1 84 ? -7.992 -13.515 3.722 1.00 98.19 84 THR A C 1
ATOM 677 O O . THR A 1 84 ? -8.594 -13.890 4.727 1.00 98.19 84 THR A O 1
ATOM 680 N N . ASP A 1 85 ? -6.785 -13.989 3.403 1.00 98.00 85 ASP A N 1
ATOM 681 C CA . ASP A 1 85 ? -6.079 -15.035 4.158 1.00 98.00 85 ASP A CA 1
ATOM 682 C C . ASP A 1 85 ? -5.807 -14.611 5.610 1.00 98.00 85 ASP A C 1
ATOM 684 O O . ASP A 1 85 ? -5.767 -15.444 6.514 1.00 98.00 85 ASP A O 1
ATOM 688 N N . TRP A 1 86 ? -5.651 -13.308 5.856 1.00 95.69 86 TRP A N 1
ATOM 689 C CA . TRP A 1 86 ? -5.477 -12.747 7.198 1.00 95.69 86 TRP A CA 1
ATOM 690 C C . TRP A 1 86 ? -6.802 -12.477 7.930 1.00 95.69 86 TRP A C 1
ATOM 692 O O . TRP A 1 86 ? -6.808 -11.898 9.018 1.00 95.69 86 TRP A O 1
ATOM 702 N N . GLY A 1 87 ? -7.933 -12.912 7.366 1.00 96.50 87 GLY A N 1
ATOM 703 C CA . GLY A 1 87 ? -9.260 -12.823 7.977 1.00 96.50 87 GLY A CA 1
ATOM 704 C C . GLY A 1 87 ? -10.058 -11.567 7.612 1.00 96.50 87 GLY A C 1
ATOM 705 O O . GLY A 1 87 ? -10.989 -11.204 8.333 1.00 96.50 87 GLY A O 1
ATOM 706 N N . GLY A 1 88 ? -9.706 -10.865 6.532 1.00 96.56 88 GLY A N 1
ATOM 707 C CA . GLY A 1 88 ? -10.542 -9.803 5.968 1.00 96.56 88 GLY A CA 1
ATOM 708 C C . GLY A 1 88 ? -11.790 -10.368 5.278 1.00 96.56 88 GLY A C 1
ATOM 709 O O . GLY A 1 88 ? -11.687 -11.295 4.478 1.00 96.56 88 GLY A O 1
ATOM 710 N N . LYS A 1 89 ? -12.972 -9.818 5.589 1.00 93.19 89 LYS A N 1
ATOM 711 C CA . LYS A 1 89 ? -14.267 -10.302 5.064 1.00 93.19 89 LYS A CA 1
ATOM 712 C C . LYS A 1 89 ? -14.742 -9.548 3.820 1.00 93.19 89 LYS A C 1
ATOM 714 O O . LYS A 1 89 ? -15.174 -10.172 2.861 1.00 93.19 89 LYS A O 1
ATOM 719 N N . ASP A 1 90 ? -14.620 -8.223 3.833 1.00 95.38 90 ASP A N 1
ATOM 720 C CA . ASP A 1 90 ? -14.923 -7.334 2.704 1.00 95.38 90 ASP A CA 1
ATOM 721 C C . ASP A 1 90 ? -13.668 -6.524 2.361 1.00 95.38 90 ASP A C 1
ATOM 723 O O . ASP A 1 90 ? -13.493 -5.374 2.771 1.00 95.38 90 ASP A O 1
ATOM 727 N N . CYS A 1 91 ? -12.708 -7.198 1.727 1.00 97.94 91 CYS A N 1
ATOM 728 C CA . CYS A 1 91 ? -11.444 -6.590 1.331 1.00 97.94 91 CYS A CA 1
ATOM 729 C C . CYS A 1 91 ? -11.643 -5.737 0.073 1.00 97.94 91 CYS A C 1
ATOM 731 O O . CYS A 1 91 ? -11.944 -6.253 -1.001 1.00 97.94 91 CYS A O 1
ATOM 733 N N . GLN A 1 92 ? -11.399 -4.435 0.189 1.00 98.19 92 GLN A N 1
ATOM 734 C CA . GLN A 1 92 ? -11.546 -3.456 -0.884 1.00 98.19 92 GLN A CA 1
ATOM 735 C C . GLN A 1 92 ? -10.186 -2.916 -1.314 1.00 98.19 92 GLN A C 1
ATOM 737 O O . GLN A 1 92 ? -9.276 -2.762 -0.495 1.00 98.19 92 GLN A O 1
ATOM 742 N N . LEU A 1 93 ? -10.050 -2.601 -2.604 1.00 98.25 93 LEU A N 1
ATOM 743 C CA . LEU A 1 93 ? -8.844 -1.967 -3.125 1.00 98.25 93 LEU A CA 1
ATOM 744 C C . LEU A 1 93 ? -8.686 -0.588 -2.479 1.00 98.25 93 LEU A C 1
ATOM 746 O O . LEU A 1 93 ? -9.513 0.297 -2.685 1.00 98.25 93 LEU A O 1
ATOM 750 N N . PHE A 1 94 ? -7.606 -0.403 -1.729 1.00 98.12 94 PHE A N 1
ATOM 751 C CA . PHE A 1 94 ? -7.290 0.864 -1.076 1.00 98.12 94 PHE A CA 1
ATOM 752 C C . PHE A 1 94 ? -6.327 1.706 -1.902 1.00 98.12 94 PHE A C 1
ATOM 754 O O . PHE A 1 94 ? -6.499 2.913 -2.053 1.00 98.12 94 PHE A O 1
ATOM 761 N N . PHE A 1 95 ? -5.303 1.057 -2.448 1.00 97.94 95 PHE A N 1
ATOM 762 C CA . PHE A 1 95 ? -4.256 1.718 -3.204 1.00 97.94 95 PHE A CA 1
ATOM 763 C C . PHE A 1 95 ? -3.746 0.795 -4.301 1.00 97.94 95 PHE A C 1
ATOM 765 O O . PHE A 1 95 ? -3.580 -0.402 -4.088 1.00 97.94 95 PHE A O 1
ATOM 772 N N . SER A 1 96 ? -3.464 1.350 -5.474 1.00 96.12 96 SER A N 1
ATOM 773 C CA . SER A 1 96 ? -2.641 0.679 -6.475 1.00 96.12 96 SER A CA 1
ATOM 774 C C . SER A 1 96 ? -1.872 1.693 -7.295 1.00 96.12 96 SER A C 1
ATOM 776 O O . SER A 1 96 ? -2.359 2.797 -7.532 1.00 96.12 96 SER A O 1
ATOM 778 N N . THR A 1 97 ? -0.694 1.304 -7.756 1.00 92.88 97 THR A N 1
ATOM 779 C CA . THR A 1 97 ? 0.196 2.171 -8.521 1.00 92.88 97 THR A CA 1
ATOM 780 C C . THR A 1 97 ? 1.020 1.348 -9.489 1.00 92.88 97 THR A C 1
ATOM 782 O O . THR A 1 97 ? 1.393 0.215 -9.173 1.00 92.88 97 THR A O 1
ATOM 785 N N . THR A 1 98 ? 1.318 1.946 -10.643 1.00 90.12 98 THR A N 1
ATOM 786 C CA . THR A 1 98 ? 2.335 1.440 -11.565 1.00 90.12 98 THR A CA 1
ATOM 787 C C . THR A 1 98 ? 3.643 2.248 -11.533 1.00 90.12 98 THR A C 1
ATOM 789 O O . THR A 1 98 ? 4.561 2.032 -12.322 1.00 90.12 98 THR A O 1
ATOM 792 N N . ASN A 1 99 ? 3.735 3.215 -10.617 1.00 88.38 99 ASN A N 1
ATOM 793 C CA . ASN A 1 99 ? 4.881 4.110 -10.515 1.00 88.38 99 ASN A CA 1
ATOM 794 C C . ASN A 1 99 ? 5.957 3.524 -9.602 1.00 88.38 99 ASN A C 1
ATOM 796 O O . ASN A 1 99 ? 5.643 2.882 -8.595 1.00 88.38 99 ASN A O 1
ATOM 800 N N . LYS A 1 100 ? 7.220 3.815 -9.915 1.00 88.50 100 LYS A N 1
ATOM 801 C CA . LYS A 1 100 ? 8.354 3.518 -9.036 1.00 88.50 100 LYS A CA 1
ATOM 802 C C . LYS A 1 100 ? 8.329 4.350 -7.753 1.00 88.50 100 LYS A C 1
ATOM 804 O O . LYS A 1 100 ? 7.698 5.407 -7.693 1.00 88.50 100 LYS A O 1
ATOM 809 N N . GLY A 1 101 ? 9.107 3.907 -6.774 1.00 91.69 101 GLY A N 1
ATOM 810 C CA . GLY A 1 101 ? 9.367 4.635 -5.538 1.00 91.69 101 GLY A CA 1
ATOM 811 C C . GLY A 1 101 ? 9.128 3.802 -4.288 1.00 91.69 101 GLY A C 1
ATOM 812 O O . GLY A 1 101 ? 8.832 2.603 -4.347 1.00 91.69 101 GLY A O 1
ATOM 813 N N . TRP A 1 102 ? 9.289 4.469 -3.154 1.00 94.88 102 TRP A N 1
ATOM 814 C CA . TRP A 1 102 ? 8.988 3.971 -1.823 1.00 94.88 102 TRP A CA 1
ATOM 815 C C . TRP A 1 102 ? 7.532 4.232 -1.474 1.00 94.88 102 TRP A C 1
ATOM 817 O O . TRP A 1 102 ? 7.020 5.343 -1.643 1.00 94.88 102 TRP A O 1
ATOM 827 N N . TYR A 1 103 ? 6.890 3.206 -0.939 1.00 96.69 103 TYR A N 1
ATOM 828 C CA . TYR A 1 103 ? 5.531 3.259 -0.435 1.00 96.69 103 TYR A CA 1
ATOM 829 C C . TYR A 1 103 ? 5.526 2.763 0.999 1.00 96.69 103 TYR A C 1
ATOM 831 O O . TYR A 1 103 ? 6.213 1.799 1.325 1.00 96.69 103 TYR A O 1
ATOM 839 N N . SER A 1 104 ? 4.749 3.427 1.844 1.00 98.12 104 SER A N 1
ATOM 840 C CA . SER A 1 104 ? 4.525 2.996 3.217 1.00 98.12 104 SER A CA 1
ATOM 841 C C . SER A 1 104 ? 3.040 3.000 3.517 1.00 98.12 104 SER A C 1
ATOM 843 O O . SER A 1 104 ? 2.348 3.974 3.231 1.00 98.12 104 SER A O 1
ATOM 845 N N . PHE A 1 105 ? 2.559 1.914 4.096 1.00 98.12 105 PHE A N 1
ATOM 846 C CA . PHE A 1 105 ? 1.226 1.776 4.645 1.00 98.12 105 PHE A CA 1
ATOM 847 C C . PHE A 1 105 ? 1.277 1.989 6.153 1.00 98.12 105 PHE A C 1
ATOM 849 O O . PHE A 1 105 ? 2.171 1.480 6.832 1.00 98.12 105 PHE A O 1
ATOM 856 N N . PHE A 1 106 ? 0.307 2.739 6.661 1.00 97.44 106 PHE A N 1
ATOM 857 C CA . PHE A 1 106 ? 0.115 2.951 8.086 1.00 97.44 106 PHE A CA 1
ATOM 858 C C . PHE A 1 106 ? -1.338 2.655 8.435 1.00 97.44 106 PHE A C 1
ATOM 860 O O . PHE A 1 106 ? -2.260 3.120 7.756 1.00 97.44 106 PHE A O 1
ATOM 867 N N . GLN A 1 107 ? -1.531 1.908 9.511 1.00 96.00 107 GLN A N 1
ATOM 868 C CA . GLN A 1 107 ? -2.839 1.588 10.043 1.00 96.00 107 GLN A CA 1
ATOM 869 C C . GLN A 1 107 ? -2.854 1.736 11.559 1.00 96.00 107 GLN A C 1
ATOM 871 O O . GLN A 1 107 ? -1.945 1.305 12.260 1.00 96.00 107 GLN A O 1
ATOM 876 N N . GLY A 1 108 ? -3.962 2.253 12.069 1.00 94.00 108 GLY A N 1
ATOM 877 C CA . GLY A 1 108 ? -4.292 2.199 13.484 1.00 94.00 108 GLY A CA 1
ATOM 878 C C . GLY A 1 108 ? -5.789 2.373 13.693 1.00 94.00 108 GLY A C 1
ATOM 879 O O . GLY A 1 108 ? -6.529 2.703 12.764 1.00 94.00 108 GLY A O 1
ATOM 880 N N . GLY A 1 109 ? -6.252 2.085 14.901 1.00 88.06 109 GLY A N 1
ATOM 881 C CA . GLY A 1 109 ? -7.665 2.144 15.254 1.00 88.06 109 GLY A CA 1
ATOM 882 C C . GLY A 1 109 ? -8.064 1.047 16.227 1.00 88.06 109 GLY A C 1
ATOM 883 O O . GLY A 1 109 ? -7.251 0.211 16.620 1.00 88.06 109 GLY A O 1
ATOM 884 N N . GLU A 1 110 ? -9.333 1.057 16.609 1.00 79.12 110 GLU A N 1
ATOM 885 C CA . GLU A 1 110 ? -9.925 0.075 17.511 1.00 79.12 110 GLU A CA 1
ATOM 886 C C . GLU A 1 110 ? -11.157 -0.547 16.850 1.00 79.12 110 GLU A C 1
ATOM 888 O O . GLU A 1 110 ? -11.866 0.126 16.103 1.00 79.12 110 GLU A O 1
ATOM 893 N N . LYS A 1 111 ? -11.372 -1.844 17.105 1.00 74.31 111 LYS A N 1
ATOM 894 C CA . LYS A 1 111 ? -12.445 -2.717 16.589 1.00 74.31 111 LYS A CA 1
ATOM 895 C C . LYS A 1 111 ? -13.608 -1.968 15.912 1.00 74.31 111 LYS A C 1
ATOM 897 O O . LYS A 1 111 ? -14.472 -1.400 16.576 1.00 74.31 111 LYS A O 1
ATOM 902 N N . GLY A 1 112 ? -13.637 -2.019 14.578 1.00 74.00 112 GLY A N 1
ATOM 903 C CA . GLY A 1 112 ? -14.684 -1.424 13.738 1.00 74.00 112 GLY A CA 1
ATOM 904 C C . GLY A 1 112 ? -14.440 0.029 13.308 1.00 74.00 112 GLY A C 1
ATOM 905 O O . GLY A 1 112 ? -15.209 0.558 12.508 1.00 74.00 112 GLY A O 1
ATOM 906 N N . LYS A 1 113 ? -13.376 0.681 13.793 1.00 87.75 113 LYS A N 1
ATOM 907 C CA . LYS A 1 113 ? -12.964 2.039 13.408 1.00 87.75 113 LYS A CA 1
ATOM 908 C C . LYS A 1 113 ? -11.462 2.080 13.148 1.00 87.75 113 LYS A C 1
ATOM 910 O O . LYS A 1 113 ? -10.675 2.476 14.005 1.00 87.75 113 LYS A O 1
ATOM 915 N N . TYR A 1 114 ? -11.079 1.667 11.945 1.00 93.56 114 TYR A N 1
ATOM 916 C CA . TYR A 1 114 ? -9.696 1.708 11.482 1.00 93.56 114 TYR A CA 1
ATOM 917 C C . TYR A 1 114 ? -9.458 2.901 10.560 1.00 93.56 114 TYR A C 1
ATOM 919 O O . TYR A 1 114 ? -10.273 3.207 9.686 1.00 93.56 114 TYR A O 1
ATOM 927 N N . VAL A 1 115 ? -8.311 3.545 10.742 1.00 96.19 115 VAL A N 1
ATOM 928 C CA . VAL A 1 115 ? -7.786 4.586 9.864 1.00 96.19 115 VAL A CA 1
ATOM 929 C C . VAL A 1 115 ? -6.599 4.004 9.110 1.00 96.19 115 VAL A C 1
ATOM 931 O O . VAL A 1 115 ? -5.707 3.391 9.696 1.00 96.19 115 VAL A O 1
ATOM 934 N N . PHE A 1 116 ? -6.607 4.202 7.796 1.00 97.00 116 PHE A N 1
ATOM 935 C CA . PHE A 1 116 ? -5.607 3.675 6.878 1.00 97.00 116 PHE A CA 1
ATOM 936 C C . PHE A 1 116 ? -4.991 4.821 6.079 1.00 97.00 116 PHE A C 1
ATOM 938 O O . PHE A 1 116 ? -5.694 5.731 5.611 1.00 97.00 116 PHE A O 1
ATOM 945 N N . ALA A 1 117 ? -3.684 4.754 5.878 1.00 98.12 117 ALA A N 1
ATOM 946 C CA . ALA A 1 117 ? -2.921 5.774 5.183 1.00 98.12 117 ALA A CA 1
ATOM 947 C C . ALA A 1 117 ? -1.847 5.164 4.283 1.00 98.12 117 ALA A C 1
ATOM 949 O O . ALA A 1 117 ? -1.330 4.078 4.552 1.00 98.12 117 ALA A O 1
ATOM 950 N N . ILE A 1 118 ? -1.529 5.879 3.202 1.00 98.06 118 ILE A N 1
ATOM 951 C CA . ILE A 1 118 ? -0.432 5.542 2.290 1.00 98.06 118 ILE A CA 1
ATOM 952 C C . ILE A 1 118 ? 0.449 6.768 2.124 1.00 98.06 118 ILE A C 1
ATOM 954 O O . ILE A 1 118 ? 0.015 7.802 1.620 1.00 98.06 118 ILE A O 1
ATOM 958 N N . GLY A 1 119 ? 1.719 6.605 2.459 1.00 97.81 119 GLY A N 1
ATOM 959 C CA . GLY A 1 119 ? 2.775 7.539 2.124 1.00 97.81 119 GLY A CA 1
ATOM 960 C C . GLY A 1 119 ? 3.549 7.076 0.901 1.00 97.81 119 GLY A C 1
ATOM 961 O O . GLY A 1 119 ? 3.689 5.881 0.638 1.00 97.81 119 GLY A O 1
ATOM 962 N N . LYS A 1 120 ? 4.049 8.043 0.137 1.00 96.88 120 LYS A N 1
ATOM 963 C CA . LYS A 1 120 ? 4.808 7.824 -1.099 1.00 96.88 120 LYS A CA 1
ATOM 964 C C . LYS A 1 120 ? 6.047 8.711 -1.056 1.00 96.88 120 LYS A C 1
ATOM 966 O O . LYS A 1 120 ? 5.950 9.847 -0.596 1.00 96.88 120 LYS A O 1
ATOM 971 N N . SER A 1 121 ? 7.184 8.227 -1.539 1.00 95.50 121 SER A N 1
ATOM 972 C CA . SER A 1 121 ? 8.382 9.044 -1.774 1.00 95.50 121 SER A CA 1
ATOM 973 C C . SER A 1 121 ? 9.206 8.451 -2.915 1.00 95.50 121 SER A C 1
ATOM 975 O O . SER A 1 121 ? 9.302 7.236 -3.063 1.00 95.50 121 SER A O 1
ATOM 977 N N . LEU A 1 122 ? 9.827 9.309 -3.723 1.00 92.62 122 LEU A N 1
ATOM 978 C CA . LEU A 1 122 ? 10.832 8.890 -4.706 1.00 92.62 122 LEU A CA 1
ATOM 979 C C . LEU A 1 122 ? 12.252 8.844 -4.118 1.00 92.62 122 LEU A C 1
ATOM 981 O O . LEU A 1 122 ? 13.162 8.359 -4.782 1.00 92.62 122 LEU A O 1
ATOM 985 N N . VAL A 1 123 ? 12.445 9.361 -2.903 1.00 92.19 123 VAL A N 1
ATOM 986 C CA . VAL A 1 123 ? 13.761 9.609 -2.303 1.00 92.19 123 VAL A CA 1
ATOM 987 C C . VAL A 1 123 ? 14.138 8.508 -1.320 1.00 92.19 123 VAL A C 1
ATOM 989 O O . VAL A 1 123 ? 15.219 7.936 -1.428 1.00 92.19 123 VAL A O 1
ATOM 992 N N . SER A 1 124 ? 13.277 8.212 -0.340 1.00 95.06 124 SER A N 1
ATOM 993 C CA . SER A 1 124 ? 13.628 7.283 0.738 1.00 95.06 124 SER A CA 1
ATOM 994 C C . SER A 1 124 ? 12.424 6.632 1.411 1.00 95.06 124 SER A C 1
ATOM 996 O O . SER A 1 124 ? 11.322 7.186 1.455 1.00 95.06 124 SER A O 1
ATOM 998 N N . GLU A 1 125 ? 12.682 5.480 2.027 1.00 96.50 125 GLU A N 1
ATOM 999 C CA . GLU A 1 125 ? 11.739 4.792 2.905 1.00 96.50 125 GLU A CA 1
ATOM 1000 C C . GLU A 1 125 ? 11.260 5.705 4.039 1.00 96.50 125 GLU A C 1
ATOM 1002 O O . GLU A 1 125 ? 10.056 5.874 4.226 1.00 96.50 125 GLU A O 1
ATOM 1007 N N . LYS A 1 126 ? 12.195 6.372 4.731 1.00 97.94 126 LYS A N 1
ATOM 1008 C CA . LYS A 1 126 ? 11.913 7.262 5.868 1.00 97.94 126 LYS A CA 1
ATOM 1009 C C . LYS A 1 126 ? 10.939 8.381 5.505 1.00 97.94 126 LYS A C 1
ATOM 1011 O O . LYS A 1 126 ? 10.031 8.677 6.278 1.00 97.94 126 LYS A O 1
ATOM 1016 N N . GLU A 1 127 ? 11.115 9.003 4.342 1.00 97.81 127 GLU A N 1
ATOM 1017 C CA . GLU A 1 127 ? 10.189 10.035 3.870 1.00 97.81 127 GLU A CA 1
ATOM 1018 C C . GLU A 1 127 ? 8.819 9.437 3.531 1.00 97.81 127 GLU A C 1
ATOM 1020 O O . GLU A 1 127 ? 7.801 9.997 3.927 1.00 97.81 127 GLU A O 1
ATOM 1025 N N . SER A 1 128 ? 8.767 8.267 2.878 1.00 98.19 128 SER A N 1
ATOM 1026 C CA . SER A 1 128 ? 7.486 7.596 2.616 1.00 98.19 128 SER A CA 1
ATOM 1027 C C . SER A 1 128 ? 6.744 7.246 3.913 1.00 98.19 128 SER A C 1
ATOM 1029 O O . SER A 1 128 ? 5.538 7.459 3.991 1.00 98.19 128 SER A O 1
ATOM 1031 N N . MET A 1 129 ? 7.450 6.797 4.956 1.00 98.19 129 MET A N 1
ATOM 1032 C CA . MET A 1 129 ? 6.867 6.516 6.271 1.00 98.19 129 MET A CA 1
ATOM 1033 C C . MET A 1 129 ? 6.360 7.788 6.945 1.00 98.19 129 MET A C 1
ATOM 1035 O O . MET A 1 129 ? 5.247 7.794 7.470 1.00 98.19 129 MET A O 1
ATOM 1039 N N . LYS A 1 130 ? 7.139 8.878 6.899 1.00 98.12 130 LYS A N 1
ATOM 1040 C CA . LYS A 1 130 ? 6.699 10.179 7.413 1.00 98.12 130 LYS A CA 1
ATOM 1041 C C . LYS A 1 130 ? 5.410 10.623 6.716 1.00 98.12 130 LYS A C 1
ATOM 1043 O O . LYS A 1 130 ? 4.450 10.963 7.395 1.00 98.12 130 LYS A O 1
ATOM 1048 N N . ASN A 1 131 ? 5.367 10.543 5.388 1.00 98.38 131 ASN A N 1
ATOM 1049 C CA . ASN A 1 131 ? 4.193 10.916 4.601 1.00 98.38 131 ASN A CA 1
ATOM 1050 C C . ASN A 1 131 ? 2.971 10.043 4.945 1.00 98.38 131 ASN A C 1
ATOM 1052 O O . ASN A 1 131 ? 1.856 10.552 4.996 1.00 98.38 131 ASN A O 1
ATOM 1056 N N . ALA A 1 132 ? 3.169 8.746 5.217 1.00 98.19 132 ALA A N 1
ATOM 1057 C CA . ALA A 1 132 ? 2.093 7.839 5.625 1.00 98.19 132 ALA A CA 1
A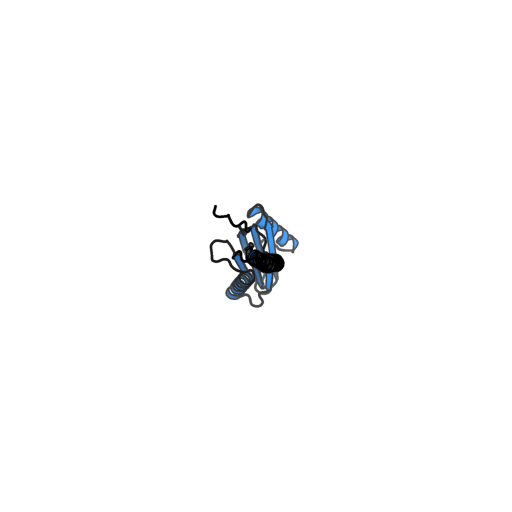TOM 1058 C C . ALA A 1 132 ? 1.540 8.200 7.010 1.00 98.19 132 ALA A C 1
ATOM 1060 O O . ALA A 1 132 ? 0.331 8.196 7.220 1.00 98.19 132 ALA A O 1
ATOM 1061 N N . MET A 1 133 ? 2.427 8.530 7.949 1.00 97.94 133 MET A N 1
ATOM 1062 C CA . MET A 1 133 ? 2.052 8.934 9.300 1.00 97.94 133 MET A CA 1
ATOM 1063 C C . MET A 1 133 ? 1.353 10.301 9.313 1.00 97.94 133 MET A C 1
ATOM 1065 O O . MET A 1 133 ? 0.346 10.456 9.996 1.00 97.94 133 MET A O 1
ATOM 1069 N N . ASP A 1 134 ? 1.839 11.272 8.535 1.00 98.12 134 ASP A N 1
ATOM 1070 C CA . ASP A 1 134 ? 1.193 12.581 8.399 1.00 98.12 134 ASP A CA 1
ATOM 1071 C C . ASP A 1 134 ? -0.232 12.431 7.820 1.00 98.12 134 ASP A C 1
ATOM 1073 O O . ASP A 1 134 ? -1.177 12.990 8.375 1.00 98.12 134 ASP A O 1
ATOM 1077 N N . ASP A 1 135 ? -0.411 11.621 6.764 1.00 97.94 135 ASP A N 1
ATOM 1078 C CA . ASP A 1 135 ? -1.729 11.299 6.180 1.00 97.94 135 ASP A CA 1
ATOM 1079 C C . ASP A 1 135 ? -2.645 10.581 7.191 1.00 97.94 135 ASP A C 1
ATOM 1081 O O . ASP A 1 135 ? -3.831 10.895 7.302 1.00 97.94 135 ASP A O 1
ATOM 1085 N N . TYR A 1 136 ? -2.099 9.658 7.988 1.00 97.69 136 TYR A N 1
ATOM 1086 C CA . TYR A 1 136 ? -2.834 8.975 9.057 1.00 97.69 136 TYR A CA 1
ATOM 1087 C C . TYR A 1 136 ? -3.363 9.954 10.114 1.00 97.69 136 TYR A C 1
ATOM 1089 O O . TYR A 1 136 ? -4.548 9.919 10.451 1.00 97.69 136 TYR A O 1
ATOM 1097 N N . LEU A 1 137 ? -2.511 10.859 10.604 1.0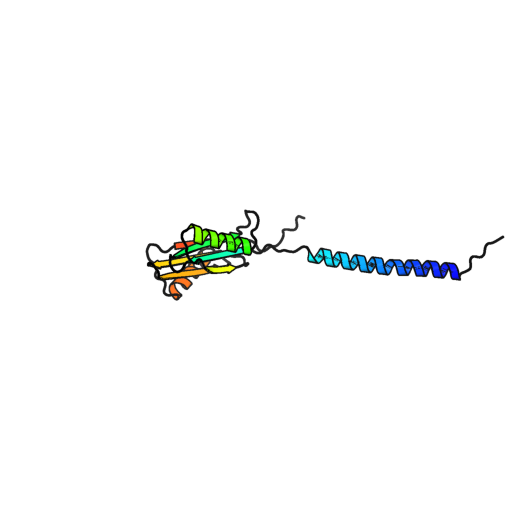0 96.62 137 LEU A N 1
ATOM 1098 C CA . LEU A 1 137 ? -2.886 11.864 11.602 1.00 96.62 137 LEU A CA 1
ATOM 1099 C C . LEU A 1 137 ? -3.913 12.860 11.046 1.00 96.62 137 LEU A C 1
ATOM 1101 O O . LEU A 1 137 ? -4.880 13.193 11.729 1.00 96.62 137 LEU A O 1
ATOM 1105 N N . GLN A 1 138 ? -3.762 13.289 9.789 1.00 97.31 138 GLN A N 1
ATOM 1106 C CA . GLN A 1 138 ? -4.721 14.181 9.120 1.00 97.31 138 GLN A CA 1
ATOM 1107 C C . GLN A 1 138 ? -6.116 13.561 8.980 1.00 97.31 138 GLN A C 1
ATOM 1109 O O . GLN A 1 138 ? -7.119 14.269 9.033 1.00 97.31 138 GLN A O 1
ATOM 1114 N N . LYS A 1 139 ? -6.195 12.233 8.855 1.00 95.44 139 LYS A N 1
ATOM 1115 C CA . LYS A 1 139 ? -7.456 11.478 8.828 1.00 95.44 139 LYS A CA 1
ATOM 1116 C C . LYS A 1 139 ? -8.062 11.238 10.217 1.00 95.44 139 LYS A C 1
ATOM 1118 O O . LYS A 1 139 ? -9.048 10.512 10.327 1.00 95.44 139 LYS A O 1
ATOM 1123 N N . GLY A 1 140 ? -7.489 11.829 11.268 1.00 94.38 140 GLY A N 1
ATOM 1124 C CA . GLY A 1 140 ? -7.934 11.658 12.653 1.00 94.38 140 GLY A CA 1
ATOM 1125 C C . GLY A 1 140 ? -7.398 10.393 13.322 1.00 94.38 140 GLY A C 1
ATOM 1126 O O . GLY A 1 140 ? -7.937 9.963 14.340 1.00 94.38 140 GLY A O 1
ATOM 1127 N N . GLY A 1 141 ? -6.361 9.775 12.753 1.00 93.94 141 GLY A N 1
ATOM 1128 C CA . GLY A 1 141 ? -5.663 8.663 13.379 1.00 93.94 141 GLY A CA 1
ATOM 1129 C C . GLY A 1 141 ? -4.946 9.089 14.663 1.00 93.94 141 GLY A C 1
ATOM 1130 O O . GLY A 1 141 ? -4.459 10.211 14.784 1.00 93.94 141 GLY A O 1
ATOM 1131 N N . ILE A 1 142 ? -4.855 8.170 15.623 1.00 93.19 142 ILE A N 1
ATOM 1132 C CA . ILE A 1 142 ? -4.134 8.361 16.888 1.00 93.19 142 ILE A CA 1
ATOM 1133 C C . ILE A 1 142 ? -3.020 7.318 16.958 1.00 93.19 142 ILE A C 1
ATOM 1135 O O . ILE A 1 142 ? -3.260 6.139 16.689 1.00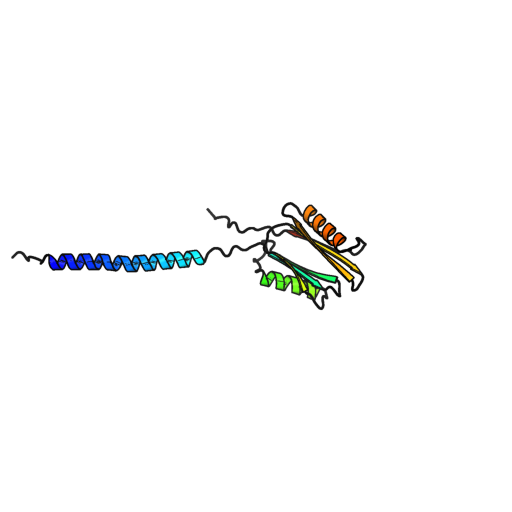 93.19 142 ILE A O 1
ATOM 1139 N N . ILE A 1 143 ? -1.793 7.743 17.264 1.00 92.62 143 ILE A N 1
ATOM 1140 C CA . ILE A 1 143 ? -0.656 6.829 17.420 1.00 92.62 143 ILE A CA 1
ATOM 1141 C C . ILE A 1 143 ? -0.742 6.200 18.809 1.00 92.62 143 ILE A C 1
ATOM 1143 O O . ILE A 1 143 ? -0.615 6.884 19.821 1.00 92.62 143 ILE A O 1
ATOM 1147 N N . GLN A 1 144 ? -0.949 4.889 18.842 1.00 90.94 144 GLN A N 1
ATOM 1148 C CA . GLN A 1 144 ? -1.073 4.103 20.067 1.00 90.94 144 GLN A CA 1
ATOM 1149 C C . GLN A 1 144 ? -0.485 2.697 19.867 1.00 90.94 144 GLN A C 1
ATOM 1151 O O . GLN A 1 144 ? -0.306 2.272 18.718 1.00 90.94 144 GLN A O 1
ATOM 1156 N N . PRO A 1 145 ? -0.186 1.950 20.948 1.00 90.00 145 PRO A N 1
ATOM 1157 C CA . PRO A 1 145 ? 0.234 0.557 20.836 1.00 90.00 145 PRO A CA 1
ATOM 1158 C C . PRO A 1 145 ? -0.754 -0.261 19.990 1.00 90.00 145 PRO A C 1
ATOM 1160 O O . PRO A 1 145 ? -1.964 -0.168 20.181 1.00 90.00 145 PRO A O 1
ATOM 1163 N N . GLY A 1 146 ? -0.234 -1.044 19.041 1.00 87.50 146 GLY A N 1
ATOM 1164 C CA . GLY A 1 146 ? -1.044 -1.828 18.099 1.00 87.50 146 GLY A CA 1
ATOM 1165 C C . GLY A 1 146 ? -1.285 -1.171 16.736 1.00 87.50 146 GLY A C 1
ATOM 1166 O O . GLY A 1 146 ? -1.949 -1.774 15.898 1.00 87.50 146 GLY A O 1
ATOM 1167 N N . CYS A 1 147 ? -0.742 0.026 16.480 1.00 93.25 147 CYS A N 1
ATOM 1168 C CA . CYS A 1 147 ? -0.629 0.527 15.107 1.00 93.25 147 CYS A CA 1
ATOM 1169 C C . CYS A 1 147 ? 0.317 -0.370 14.292 1.00 93.25 147 CYS A C 1
ATOM 1171 O O . CYS A 1 147 ? 1.370 -0.782 14.781 1.00 93.25 147 CYS A O 1
ATOM 1173 N N . GLU A 1 148 ? -0.051 -0.641 13.046 1.00 94.81 148 GLU A N 1
ATOM 1174 C CA . GLU A 1 148 ? 0.715 -1.461 12.112 1.00 94.81 148 GLU A CA 1
ATOM 1175 C C . GLU A 1 148 ? 1.301 -0.584 11.008 1.00 94.81 148 GLU A C 1
ATOM 1177 O O . GLU A 1 148 ? 0.651 0.337 10.501 1.00 94.81 148 GLU A O 1
ATOM 1182 N N . THR A 1 149 ? 2.536 -0.882 10.613 1.00 94.75 149 THR A N 1
ATOM 1183 C CA . THR A 1 149 ? 3.206 -0.200 9.507 1.00 94.75 149 THR A CA 1
ATOM 1184 C C . THR A 1 149 ? 3.909 -1.203 8.612 1.00 94.75 149 THR A C 1
ATOM 1186 O O . THR A 1 149 ? 4.359 -2.261 9.051 1.00 94.75 149 THR A O 1
ATOM 1189 N N . SER A 1 150 ? 3.995 -0.874 7.329 1.00 96.75 150 SER A N 1
ATOM 1190 C CA . SER A 1 150 ? 4.772 -1.646 6.369 1.00 96.75 150 SER A CA 1
ATOM 1191 C C . SER A 1 150 ? 5.270 -0.735 5.269 1.00 96.75 150 SER A C 1
ATOM 1193 O O . SER A 1 150 ? 4.537 0.133 4.803 1.00 96.75 150 SER A O 1
ATOM 1195 N N . SER A 1 151 ? 6.508 -0.939 4.850 1.00 96.94 151 SER A N 1
ATOM 1196 C CA . SER A 1 151 ? 7.166 -0.194 3.789 1.00 96.94 151 SER A CA 1
ATOM 1197 C C . SER A 1 151 ? 7.663 -1.158 2.720 1.00 96.94 151 SER A C 1
ATOM 1199 O O . SER A 1 151 ? 8.065 -2.289 2.999 1.00 96.94 151 SER A O 1
ATOM 1201 N N . TRP A 1 152 ? 7.619 -0.722 1.466 1.00 94.94 152 TRP A N 1
ATOM 1202 C CA . TRP A 1 152 ? 8.184 -1.470 0.352 1.00 94.94 152 TRP A CA 1
ATOM 1203 C C . TRP A 1 152 ? 8.693 -0.528 -0.733 1.00 94.94 152 TRP A C 1
ATOM 1205 O O . TRP A 1 152 ? 8.207 0.592 -0.920 1.00 94.94 152 TRP A O 1
ATOM 1215 N N . HIS A 1 153 ? 9.690 -1.003 -1.471 1.00 92.19 153 HIS A N 1
ATOM 1216 C CA . HIS A 1 153 ? 10.258 -0.294 -2.604 1.00 92.19 153 HIS A CA 1
ATOM 1217 C C . HIS A 1 153 ? 9.825 -0.958 -3.905 1.00 92.19 153 HIS A C 1
ATOM 1219 O O . HIS A 1 153 ? 9.880 -2.179 -4.047 1.00 92.19 153 HIS A O 1
ATOM 1225 N N . THR A 1 154 ? 9.436 -0.142 -4.878 1.00 88.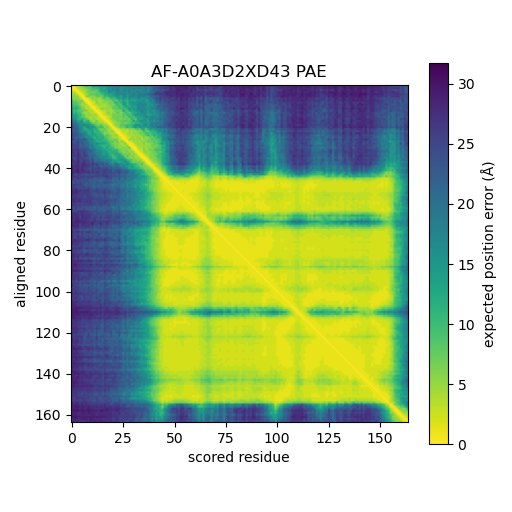69 154 THR A N 1
ATOM 1226 C CA . THR A 1 154 ? 9.161 -0.578 -6.247 1.00 88.69 154 THR A CA 1
ATOM 1227 C C . THR A 1 154 ? 10.263 -0.031 -7.169 1.00 88.69 154 THR A C 1
ATOM 1229 O O . THR A 1 154 ? 10.240 1.139 -7.561 1.00 88.69 154 THR A O 1
ATOM 1232 N N . PRO A 1 155 ? 11.295 -0.839 -7.473 1.00 77.62 155 PRO A N 1
ATOM 1233 C CA . PRO A 1 155 ? 12.578 -0.316 -7.949 1.00 77.62 155 PRO A CA 1
ATOM 1234 C C . PRO A 1 155 ? 12.648 0.035 -9.437 1.00 77.62 155 PRO A C 1
ATOM 1236 O O . PRO A 1 155 ? 13.597 0.699 -9.849 1.00 77.62 155 PRO A O 1
ATOM 1239 N N . LYS A 1 156 ? 11.734 -0.460 -10.279 1.00 67.69 156 LYS A N 1
ATOM 1240 C CA . LYS A 1 156 ? 11.961 -0.477 -11.732 1.00 67.69 156 LYS A CA 1
ATOM 1241 C C . LYS A 1 156 ? 11.090 0.521 -12.493 1.00 67.69 156 LYS A C 1
ATOM 1243 O O . LYS A 1 156 ? 9.886 0.320 -12.614 1.00 67.69 156 LYS A O 1
ATOM 1248 N N . ASP A 1 157 ? 11.757 1.482 -13.131 1.00 57.88 157 ASP A N 1
ATOM 1249 C CA . ASP A 1 157 ? 11.379 1.923 -14.476 1.00 57.88 157 ASP A CA 1
ATOM 1250 C C . ASP A 1 157 ? 11.960 0.909 -15.467 1.00 57.88 157 ASP A C 1
ATOM 1252 O O . ASP A 1 157 ? 13.117 0.494 -15.331 1.00 57.88 157 ASP A O 1
ATOM 1256 N N . ALA A 1 158 ? 11.203 0.498 -16.478 1.00 42.78 158 ALA A N 1
ATOM 1257 C CA . ALA A 1 158 ? 11.789 -0.230 -17.591 1.00 42.78 158 ALA A CA 1
ATOM 1258 C C . ALA A 1 158 ? 12.641 0.741 -18.428 1.00 42.78 158 ALA A C 1
ATOM 1260 O O . ALA A 1 158 ? 12.181 1.318 -19.399 1.00 42.78 158 ALA A O 1
ATOM 1261 N N . ILE A 1 159 ? 13.915 0.903 -18.076 1.00 44.22 159 ILE A N 1
ATOM 1262 C CA . ILE A 1 159 ? 14.934 1.015 -19.116 1.00 44.22 159 ILE A CA 1
ATOM 1263 C C . ILE A 1 159 ? 15.482 -0.395 -19.230 1.00 44.22 159 ILE A C 1
ATOM 1265 O O . ILE A 1 159 ? 16.275 -0.839 -18.397 1.00 44.22 159 ILE A O 1
ATOM 1269 N N . THR A 1 160 ? 15.012 -1.144 -20.230 1.00 42.19 160 THR A N 1
ATOM 1270 C CA . THR A 1 160 ? 15.730 -2.329 -20.696 1.00 42.19 160 THR A CA 1
ATOM 1271 C C . THR A 1 160 ? 17.188 -1.925 -20.845 1.00 42.19 160 THR A C 1
ATOM 1273 O O . THR A 1 160 ? 17.515 -1.134 -21.731 1.00 42.19 160 THR A O 1
ATOM 1276 N N . LYS A 1 161 ? 18.075 -2.431 -19.978 1.00 40.78 161 LYS A N 1
ATOM 1277 C CA . LYS A 1 161 ? 19.500 -2.424 -20.290 1.00 40.78 161 LYS A CA 1
ATOM 1278 C C . LYS A 1 161 ? 19.602 -3.123 -21.640 1.00 40.78 161 LYS A C 1
ATOM 1280 O O . LYS A 1 161 ? 19.385 -4.333 -21.708 1.00 40.78 161 LYS A O 1
ATOM 1285 N N . LYS A 1 162 ? 19.858 -2.364 -22.713 1.00 40.56 162 LYS A N 1
ATOM 1286 C CA . LYS A 1 162 ? 20.362 -2.938 -23.957 1.00 40.56 162 LYS A CA 1
ATOM 1287 C C . LYS A 1 162 ? 21.553 -3.786 -23.527 1.00 40.56 162 LYS A C 1
ATOM 1289 O O . LYS A 1 162 ? 22.516 -3.253 -22.979 1.00 40.56 162 LYS A O 1
ATOM 1294 N N . LYS A 1 163 ? 21.444 -5.106 -23.674 1.00 40.41 163 LYS A N 1
ATOM 1295 C CA . LYS A 1 163 ? 22.643 -5.929 -23.760 1.00 40.41 163 LYS A CA 1
ATOM 1296 C C . LYS A 1 163 ? 23.356 -5.417 -25.011 1.00 40.41 163 LYS A C 1
ATOM 1298 O O . LYS A 1 163 ? 22.811 -5.572 -26.102 1.00 40.41 163 LYS A O 1
ATOM 1303 N N . ASN A 1 164 ? 24.445 -4.680 -24.804 1.00 41.41 164 ASN A N 1
ATOM 1304 C CA . ASN A 1 164 ? 25.425 -4.416 -25.853 1.00 41.41 164 ASN A CA 1
ATOM 1305 C C . ASN A 1 164 ? 26.090 -5.734 -26.243 1.00 41.41 164 ASN A C 1
ATOM 1307 O O . ASN A 1 164 ? 26.272 -6.573 -25.327 1.00 41.41 164 ASN A O 1
#